Protein AF-A0A5E4DBP1-F1 (afdb_monomer)

Organism: Marmota monax (NCBI:txid9995)

Foldseek 3Di:
DDDPDDDDPDDVVVVPPPPPPDFDKDKDKDKFPWDADQDWDKDKDKDFDDAPVRPPDLAPKWKDKDPDDIDSDRMDIFDIDTDPDNPDIDIGGMMIMIITHDD

Nearest PDB structures (foldseek):
  7f57-assembly1_E  TM=2.335E-01  e=8.738E-01  Rattus norvegicus
  5erg-assembly1_B-2  TM=1.847E-01  e=6.021E+00  Saccharomyces cerevisiae S288C

Solvent-accessible surface area (backbone atoms only — not comparable to full-atom values): 6480 Å² total; per-residue (Å²): 141,84,82,92,73,82,83,87,85,66,63,71,78,65,76,68,59,68,71,74,67,64,74,44,74,47,81,47,72,50,63,40,87,66,45,64,51,89,56,68,46,78,46,61,55,71,54,71,57,67,39,81,94,43,69,99,35,45,75,73,20,31,31,22,54,61,91,51,74,73,38,88,35,31,61,54,67,55,75,75,46,76,39,87,47,50,88,45,74,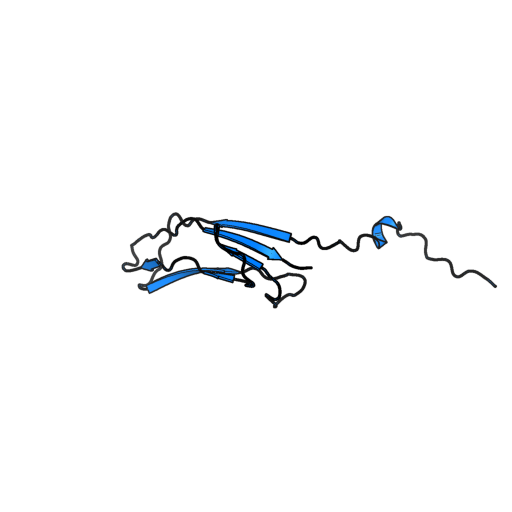43,69,45,78,75,47,36,39,38,38,40,34,67,116

Radius of gyration: 22.88 Å; Cα contacts (8 Å, |Δi|>4): 178; chains: 1; bounding box: 36×32×81 Å

Sequence (103 aa):
MAFSGPEPWLPASLTSQRLKAEEKTLDLEFEVLSVGFNEKGRYALRLSAENPLLAGSGDGVQLQVNDGDPLQACSAVTDVIEQQDPGQSLTLPRNKFIFTLPK

InterPro domains:
  IPR039889 Coiled-coil domain-containing protein 33 [PTHR21623] (21-103)
  IPR060125 Coiled-coil domain-containing protein 33, N-terminal [PF26735] (19-103)

pLDDT: mean 78.29, std 17.56, range [38.72, 94.25]

Structure (mmCIF, N/CA/C/O backbone):
data_AF-A0A5E4DBP1-F1
#
_entry.id   AF-A0A5E4DBP1-F1
#
loop_
_atom_site.group_PDB
_atom_site.id
_atom_site.type_symbol
_atom_site.label_atom_id
_atom_site.label_alt_id
_atom_site.label_comp_id
_atom_site.label_asym_id
_atom_site.label_entity_id
_atom_site.label_seq_id
_atom_site.pdbx_PDB_ins_code
_atom_site.Cartn_x
_atom_site.Cartn_y
_atom_site.Cartn_z
_atom_site.occupancy
_atom_site.B_iso_or_equiv
_atom_site.auth_seq_id
_atom_site.auth_comp_id
_atom_site.auth_asym_id
_atom_site.auth_atom_id
_atom_site.pdbx_PDB_model_num
ATOM 1 N N . MET A 1 1 ? 16.215 12.566 -63.056 1.00 41.91 1 MET A N 1
ATOM 2 C CA . MET A 1 1 ? 17.083 13.052 -61.961 1.00 41.91 1 MET A CA 1
ATOM 3 C C . MET A 1 1 ? 16.496 14.344 -61.430 1.00 41.91 1 MET A C 1
ATOM 5 O O . MET A 1 1 ? 16.324 15.238 -62.242 1.00 41.91 1 MET A O 1
ATOM 9 N N . ALA A 1 2 ? 16.192 14.419 -60.131 1.00 39.34 2 ALA A N 1
ATOM 10 C CA . ALA A 1 2 ? 16.514 15.559 -59.260 1.00 39.34 2 ALA A CA 1
ATOM 11 C C . ALA A 1 2 ? 15.844 15.388 -57.882 1.00 39.34 2 ALA A C 1
ATOM 13 O O . ALA A 1 2 ? 14.647 15.585 -57.731 1.00 39.34 2 ALA A O 1
ATOM 14 N N . PHE A 1 3 ? 16.675 14.995 -56.913 1.00 38.72 3 PHE A N 1
ATOM 15 C CA . PHE A 1 3 ? 16.677 15.435 -55.517 1.00 38.72 3 PHE A CA 1
ATOM 16 C C . PHE A 1 3 ? 15.365 15.403 -54.715 1.00 38.72 3 PHE A C 1
ATOM 18 O O . PHE A 1 3 ? 14.728 16.416 -54.456 1.00 38.72 3 PHE A O 1
ATOM 25 N N . SER A 1 4 ? 15.077 14.223 -54.167 1.00 56.97 4 SER A N 1
ATOM 26 C CA . SER A 1 4 ? 14.503 14.078 -52.829 1.00 56.97 4 SER A CA 1
ATOM 27 C C . SER A 1 4 ? 15.568 14.451 -51.783 1.00 56.97 4 SER A C 1
ATOM 29 O O . SER A 1 4 ? 16.500 13.677 -51.553 1.00 56.97 4 SER A O 1
ATOM 31 N N . GLY A 1 5 ? 15.460 15.643 -51.192 1.00 48.38 5 GLY A N 1
ATOM 32 C CA . GLY A 1 5 ? 16.250 16.086 -50.037 1.00 48.38 5 GLY A CA 1
ATOM 33 C C . GLY A 1 5 ? 15.337 16.286 -48.818 1.00 48.38 5 GLY A C 1
ATOM 34 O O . GLY A 1 5 ? 14.243 16.817 -49.002 1.00 48.38 5 GLY A O 1
ATOM 35 N N . PRO A 1 6 ? 15.728 15.861 -47.601 1.00 50.62 6 PRO A N 1
ATOM 36 C CA . PRO A 1 6 ? 14.897 16.029 -46.411 1.00 50.62 6 PRO A CA 1
ATOM 37 C C . PRO A 1 6 ? 14.830 17.501 -45.976 1.00 50.62 6 PRO A C 1
ATOM 39 O O . PRO A 1 6 ? 15.831 18.216 -46.042 1.00 50.62 6 PRO A O 1
ATOM 42 N N . GLU A 1 7 ? 13.648 17.946 -45.537 1.00 53.88 7 GLU A N 1
ATOM 43 C CA . GLU A 1 7 ? 13.391 19.313 -45.064 1.00 53.88 7 GLU A CA 1
ATOM 44 C C . GLU A 1 7 ? 14.365 19.740 -43.936 1.00 53.88 7 GLU A C 1
ATOM 46 O O . GLU A 1 7 ? 14.603 18.954 -43.016 1.00 53.88 7 GLU A O 1
ATOM 51 N N . PRO A 1 8 ? 14.933 20.968 -43.952 1.00 56.91 8 PRO A N 1
ATOM 52 C CA . PRO A 1 8 ? 16.164 21.269 -43.206 1.00 56.91 8 PRO A CA 1
ATOM 53 C C . PRO A 1 8 ? 15.992 21.764 -41.760 1.00 56.91 8 PRO A C 1
ATOM 55 O O . PRO A 1 8 ? 16.983 22.147 -41.143 1.00 56.91 8 PRO A O 1
ATOM 58 N N . TRP A 1 9 ? 14.780 21.826 -41.201 1.00 54.25 9 TRP A N 1
ATOM 59 C CA . TRP A 1 9 ? 14.535 22.679 -40.021 1.00 54.25 9 TRP A CA 1
ATOM 60 C C . TRP A 1 9 ? 14.312 21.963 -38.690 1.00 54.25 9 TRP A C 1
ATOM 62 O O . TRP A 1 9 ? 13.909 22.601 -37.720 1.00 54.25 9 TRP A O 1
ATOM 72 N N . LEU A 1 10 ? 14.640 20.676 -38.585 1.00 47.22 10 LEU A N 1
ATOM 73 C CA . LEU A 1 10 ? 14.741 20.017 -37.284 1.00 47.22 10 LEU A CA 1
ATOM 74 C C . LEU A 1 10 ? 16.175 19.522 -37.087 1.00 47.22 10 LEU A C 1
ATOM 76 O O . LEU A 1 10 ? 16.626 18.667 -37.850 1.00 47.22 10 LEU A O 1
ATOM 80 N N . PRO A 1 11 ? 16.922 20.036 -36.094 1.00 47.69 11 PRO A N 1
ATOM 81 C CA . PRO A 1 11 ? 18.235 19.492 -35.798 1.00 47.69 11 P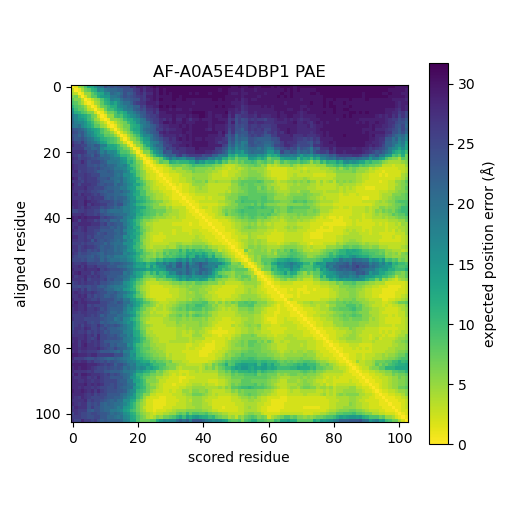RO A CA 1
ATOM 82 C C . PRO A 1 11 ? 18.094 17.997 -35.474 1.00 47.69 11 PRO A C 1
ATOM 84 O O . PRO A 1 11 ? 17.214 17.597 -34.712 1.00 47.69 11 PRO A O 1
ATOM 87 N N . ALA A 1 12 ? 18.959 17.161 -36.058 1.00 51.72 12 ALA A N 1
ATOM 88 C CA . ALA A 1 12 ? 18.946 15.700 -35.892 1.00 51.72 12 ALA A CA 1
ATOM 89 C C . ALA A 1 12 ? 19.048 15.243 -34.416 1.00 51.72 12 ALA A C 1
ATOM 91 O O . ALA A 1 12 ? 18.722 14.104 -34.076 1.00 51.72 12 ALA A O 1
ATOM 92 N N . SER A 1 13 ? 19.459 16.151 -33.526 1.00 51.28 13 SER A N 1
ATOM 93 C CA . SER A 1 13 ? 19.456 15.994 -32.069 1.00 51.28 13 SER A CA 1
ATOM 94 C C . SER A 1 13 ? 18.060 16.011 -31.427 1.00 51.28 13 SER A C 1
ATOM 96 O O . SER A 1 13 ? 17.932 15.637 -30.263 1.00 51.28 13 SER A O 1
ATOM 98 N N . LEU A 1 14 ? 17.008 16.408 -32.153 1.00 46.25 14 LEU A N 1
ATOM 99 C CA . LEU A 1 14 ? 15.614 16.353 -31.689 1.00 46.25 14 LEU A CA 1
ATOM 100 C C . LEU A 1 14 ? 14.860 15.121 -32.210 1.00 46.25 14 LEU A C 1
ATOM 102 O O . LEU A 1 14 ? 13.931 14.658 -31.558 1.00 46.25 14 LEU A O 1
ATOM 106 N N . THR A 1 15 ? 15.285 14.525 -33.327 1.00 45.69 15 THR A N 1
ATOM 107 C CA . THR A 1 15 ? 14.715 13.263 -33.847 1.00 45.69 15 THR A CA 1
ATOM 108 C C . THR A 1 15 ? 15.243 12.024 -33.121 1.00 45.69 15 THR A C 1
ATOM 110 O O . THR A 1 15 ? 14.654 10.950 -33.204 1.00 45.69 15 THR A O 1
ATOM 113 N N . SER A 1 16 ? 16.333 12.175 -32.367 1.00 47.19 16 SER A N 1
ATOM 114 C CA . SER A 1 16 ? 16.963 11.125 -31.560 1.00 47.19 16 SER A CA 1
ATOM 115 C C . SER A 1 16 ? 16.753 11.312 -30.051 1.00 47.19 16 SER A C 1
ATOM 117 O O . SER A 1 16 ? 17.422 10.675 -29.245 1.00 47.19 16 SER A O 1
ATOM 119 N N . GLN A 1 17 ? 15.753 12.106 -29.655 1.00 42.56 17 GLN A N 1
ATOM 120 C CA . GLN A 1 17 ? 15.151 12.031 -28.321 1.00 42.56 17 GLN A CA 1
ATOM 121 C C . GLN A 1 17 ? 13.847 11.237 -28.377 1.00 42.56 17 GLN A C 1
ATOM 123 O O . GLN A 1 17 ? 12.806 11.638 -27.863 1.00 42.56 17 GLN A O 1
ATOM 128 N N . ARG A 1 18 ? 13.914 10.031 -28.948 1.00 45.31 18 ARG A N 1
ATOM 129 C CA . ARG A 1 18 ? 13.113 8.944 -28.392 1.00 45.31 18 ARG A CA 1
ATOM 130 C C . ARG A 1 18 ? 13.653 8.776 -26.980 1.00 45.31 18 ARG A C 1
ATOM 132 O O . ARG A 1 18 ? 14.678 8.118 -26.820 1.00 45.31 18 ARG A O 1
ATOM 139 N N . LEU A 1 19 ? 13.055 9.487 -26.016 1.00 43.56 19 LEU A N 1
ATOM 140 C CA . LEU A 1 19 ? 13.330 9.353 -24.589 1.00 43.56 19 LEU A CA 1
ATOM 141 C C . LEU A 1 19 ? 13.518 7.861 -24.348 1.00 43.56 19 LEU A C 1
ATOM 143 O O . LEU A 1 19 ? 12.571 7.085 -24.492 1.00 43.56 19 LEU A O 1
ATOM 147 N N . LYS A 1 20 ? 14.763 7.434 -24.115 1.00 43.22 20 LYS A N 1
ATOM 148 C CA . LYS A 1 20 ? 15.006 6.093 -23.611 1.00 43.22 20 LYS A CA 1
ATOM 149 C C . LYS A 1 20 ? 14.262 6.110 -22.289 1.00 43.22 20 LYS A C 1
ATOM 151 O O . LYS A 1 20 ? 14.706 6.790 -21.375 1.00 43.22 20 LYS A O 1
ATOM 156 N N . ALA A 1 21 ? 13.091 5.482 -22.235 1.00 51.44 21 ALA A N 1
ATOM 157 C CA . ALA A 1 21 ? 12.425 5.228 -20.976 1.00 51.44 21 ALA A CA 1
ATOM 158 C C . ALA A 1 21 ? 13.440 4.412 -20.178 1.00 51.44 21 ALA A C 1
ATOM 160 O O . ALA A 1 21 ? 13.726 3.267 -20.520 1.00 51.44 21 ALA A O 1
ATOM 161 N N . GLU A 1 22 ? 14.165 5.059 -19.275 1.00 57.31 22 GLU A N 1
ATOM 162 C CA . GLU A 1 22 ? 14.970 4.359 -18.291 1.00 57.31 22 GLU A CA 1
ATOM 163 C C . GLU A 1 22 ? 13.994 3.630 -17.376 1.00 57.31 22 GLU A C 1
ATOM 165 O O . GLU A 1 22 ? 12.886 4.116 -17.137 1.00 57.31 22 GLU A O 1
ATOM 170 N N . GLU A 1 23 ? 14.381 2.439 -16.924 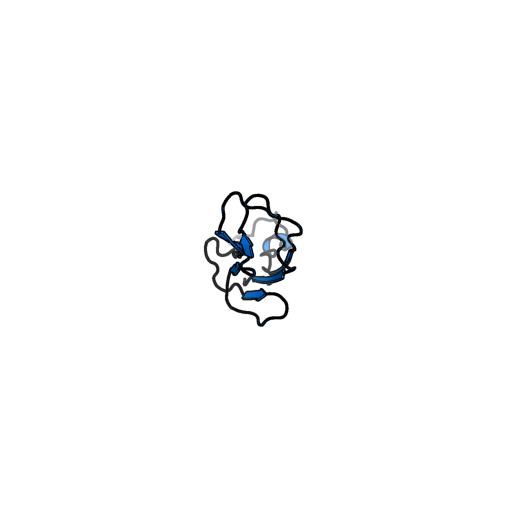1.00 62.72 23 GLU A N 1
ATOM 171 C CA . GLU A 1 23 ? 13.678 1.796 -15.820 1.00 62.72 23 GLU A CA 1
ATOM 172 C C . GLU A 1 23 ? 13.609 2.814 -14.681 1.00 62.72 23 GLU A C 1
ATOM 174 O O . GLU A 1 23 ? 14.625 3.414 -14.315 1.00 62.72 23 GLU A O 1
ATOM 179 N N . LYS A 1 24 ? 12.397 3.100 -14.204 1.00 76.38 24 LYS A N 1
ATOM 180 C CA . LYS A 1 24 ? 12.199 4.081 -13.142 1.00 76.38 24 LYS A CA 1
ATOM 181 C C . LYS A 1 24 ? 11.838 3.358 -11.867 1.00 76.38 24 LYS A C 1
ATOM 183 O O . LYS A 1 24 ? 10.866 2.608 -11.826 1.00 76.38 24 LYS A O 1
ATOM 188 N N . THR A 1 25 ? 12.606 3.647 -10.830 1.00 82.38 25 THR A N 1
ATOM 189 C CA . THR A 1 25 ? 12.298 3.242 -9.467 1.00 82.38 25 THR A CA 1
ATOM 190 C C . THR A 1 25 ? 11.563 4.380 -8.767 1.00 82.38 25 THR A C 1
ATOM 192 O O . THR A 1 25 ? 12.043 5.515 -8.746 1.00 82.38 25 THR A O 1
ATOM 195 N N . LEU A 1 26 ? 10.395 4.086 -8.206 1.00 84.56 26 LEU A N 1
ATOM 196 C CA . LEU A 1 26 ? 9.689 4.959 -7.274 1.00 84.56 26 LEU A CA 1
ATOM 197 C C . LEU A 1 26 ? 9.937 4.425 -5.866 1.00 84.56 26 LEU A C 1
ATOM 199 O O . LEU A 1 26 ? 9.414 3.372 -5.513 1.00 84.56 26 LEU A O 1
ATOM 203 N N . ASP A 1 27 ? 10.738 5.146 -5.090 1.00 88.62 27 ASP A N 1
ATOM 204 C CA . ASP A 1 27 ? 10.992 4.859 -3.679 1.00 88.62 27 ASP A CA 1
ATOM 205 C C . ASP A 1 27 ? 10.104 5.778 -2.828 1.00 88.62 27 ASP A C 1
ATOM 207 O O . ASP A 1 27 ? 10.282 7.001 -2.813 1.00 88.62 27 ASP A O 1
ATOM 211 N N . LEU A 1 28 ? 9.085 5.192 -2.202 1.00 86.94 28 LEU A N 1
ATOM 212 C CA . LEU A 1 28 ? 8.056 5.891 -1.445 1.00 86.94 28 LEU A CA 1
ATOM 213 C C . LEU A 1 28 ? 8.028 5.358 -0.016 1.00 86.94 28 LEU A C 1
ATOM 215 O O . LEU A 1 28 ? 7.661 4.212 0.224 1.00 86.94 28 LEU A O 1
ATOM 219 N N . GLU A 1 29 ? 8.353 6.211 0.946 1.00 89.50 29 GLU A N 1
ATOM 220 C CA . GLU A 1 29 ? 8.268 5.885 2.366 1.00 89.50 29 GLU A CA 1
ATOM 221 C C . GLU A 1 29 ? 7.189 6.734 3.028 1.00 89.50 29 GLU A C 1
ATOM 223 O O . GLU A 1 29 ? 7.166 7.959 2.873 1.00 89.50 29 GLU A O 1
ATOM 228 N N . PHE A 1 30 ? 6.284 6.090 3.761 1.00 85.19 30 PHE A N 1
ATOM 229 C CA . PHE A 1 30 ? 5.243 6.798 4.493 1.00 85.19 30 PHE A CA 1
ATOM 230 C C . PHE A 1 30 ? 5.034 6.231 5.893 1.00 85.19 30 PHE A C 1
ATOM 232 O O . PHE A 1 30 ? 5.199 5.042 6.158 1.00 85.19 30 PHE A O 1
ATOM 239 N N . GLU A 1 31 ? 4.642 7.125 6.793 1.00 89.62 31 GLU A N 1
ATOM 240 C CA . GLU A 1 31 ? 4.334 6.859 8.190 1.00 89.62 31 GLU A CA 1
ATOM 241 C C . GLU A 1 31 ? 3.082 7.660 8.546 1.00 89.62 31 GLU A C 1
ATOM 243 O O . GLU A 1 31 ? 2.998 8.855 8.244 1.00 89.62 31 GLU A O 1
ATOM 248 N N . VAL A 1 32 ? 2.099 7.012 9.172 1.00 89.19 32 VAL A N 1
ATOM 249 C CA . VAL A 1 32 ? 0.894 7.708 9.634 1.00 89.19 32 VAL A CA 1
ATOM 250 C C . VAL A 1 32 ? 1.000 7.906 11.129 1.00 89.19 32 VAL A C 1
ATOM 252 O O . VAL A 1 32 ? 0.816 6.977 11.913 1.00 89.19 32 VAL A O 1
ATOM 255 N N . LEU A 1 33 ? 1.284 9.148 11.507 1.00 90.19 33 LEU A N 1
ATOM 256 C CA . LEU A 1 33 ? 1.457 9.548 12.901 1.00 90.19 33 LEU A CA 1
ATOM 257 C C . LEU A 1 33 ? 0.130 9.665 13.657 1.00 90.19 33 LEU A C 1
ATOM 259 O O . LEU A 1 33 ? 0.118 9.597 14.881 1.00 90.19 33 LEU A O 1
ATOM 263 N N . SER A 1 34 ? -0.976 9.886 12.944 1.00 90.56 34 SER A N 1
ATOM 264 C CA . SER A 1 34 ? -2.318 9.927 13.521 1.00 90.56 34 SER A CA 1
ATOM 265 C C . SER A 1 34 ? -3.374 9.787 12.428 1.00 90.56 34 SER A C 1
ATOM 267 O O . SER A 1 34 ? -3.385 10.558 11.466 1.00 90.56 34 SER A O 1
ATOM 269 N N . VAL A 1 35 ? -4.262 8.810 12.577 1.00 90.44 35 VAL A N 1
ATOM 270 C CA . VAL A 1 35 ? -5.469 8.645 11.763 1.00 90.44 35 VAL A CA 1
ATOM 271 C C . VAL A 1 35 ? -6.630 8.205 12.646 1.00 90.44 35 VAL A C 1
ATOM 273 O O . VAL A 1 35 ? -6.463 7.366 13.526 1.00 90.44 35 VAL A O 1
ATOM 276 N N . GLY A 1 36 ? -7.806 8.773 12.403 1.00 91.62 36 GLY A N 1
ATOM 277 C CA . GLY A 1 36 ? -9.067 8.334 12.986 1.00 91.62 36 GLY A CA 1
ATOM 278 C C . GLY A 1 36 ? -10.076 8.098 11.870 1.00 91.62 36 GLY A C 1
ATOM 279 O O . GLY A 1 36 ? -10.178 8.888 10.930 1.00 91.62 36 GLY A O 1
ATOM 280 N N . PHE A 1 37 ? -10.801 6.997 11.961 1.00 90.56 37 PHE A N 1
ATOM 281 C CA . PHE A 1 37 ? -11.929 6.669 11.104 1.00 90.56 37 PHE A CA 1
ATOM 282 C C . PHE A 1 37 ? -13.227 6.979 11.861 1.00 90.56 37 PHE A C 1
ATOM 284 O O . PHE A 1 37 ? -13.264 7.012 13.086 1.00 90.56 37 PHE A O 1
ATOM 291 N N . ASN A 1 38 ? -14.330 7.205 11.159 1.00 91.56 38 ASN A N 1
ATOM 292 C CA . ASN A 1 38 ? -15.592 7.547 11.830 1.00 91.56 38 ASN A CA 1
ATOM 293 C C . ASN A 1 38 ? -16.397 6.314 12.265 1.00 91.56 38 ASN A C 1
ATOM 295 O O . ASN A 1 38 ? -17.414 6.442 12.942 1.00 91.56 38 ASN A O 1
ATOM 299 N N . GLU A 1 39 ? -15.953 5.117 11.882 1.00 92.19 39 GLU A N 1
ATOM 300 C CA . GLU A 1 39 ? -16.650 3.863 12.142 1.00 92.19 39 GLU A CA 1
ATOM 301 C C . GLU A 1 39 ? -15.711 2.836 12.768 1.00 92.19 39 GLU A C 1
ATOM 303 O O . GLU A 1 39 ? -14.493 2.875 12.598 1.00 92.19 39 GLU A O 1
ATOM 308 N N . LYS A 1 40 ? -16.281 1.902 13.529 1.00 94.12 40 LYS A N 1
ATOM 309 C CA . LYS A 1 40 ? -15.514 0.768 14.040 1.00 94.12 40 LYS A CA 1
ATOM 310 C C . LYS A 1 40 ? -15.232 -0.187 12.893 1.00 94.12 40 LYS A C 1
ATOM 312 O O . LYS A 1 40 ? -16.134 -0.497 12.117 1.00 94.12 40 LYS A O 1
ATOM 317 N N . GLY A 1 41 ? -14.010 -0.691 12.809 1.00 94.12 41 GLY A N 1
ATOM 318 C CA . GLY A 1 41 ? -13.652 -1.560 11.701 1.00 94.12 41 GLY A CA 1
ATOM 319 C C . GLY A 1 41 ? -12.170 -1.846 11.588 1.00 94.12 41 GLY A C 1
ATOM 320 O O . GLY A 1 41 ? -11.359 -1.437 12.414 1.00 94.12 41 GLY A O 1
ATOM 321 N N . ARG A 1 42 ? -11.835 -2.583 10.534 1.00 94.25 42 ARG A N 1
ATOM 322 C CA . ARG A 1 42 ? -10.467 -2.946 10.179 1.00 94.25 42 ARG A CA 1
ATOM 323 C C . ARG A 1 42 ? -10.070 -2.155 8.947 1.00 94.25 42 ARG A C 1
ATOM 325 O O . ARG A 1 42 ? -10.737 -2.249 7.918 1.00 94.25 42 ARG A O 1
ATOM 332 N N . TYR A 1 43 ? -8.991 -1.400 9.063 1.00 92.00 43 TYR A N 1
ATOM 333 C CA . TYR A 1 43 ? -8.515 -0.494 8.031 1.00 92.00 43 TYR A CA 1
ATOM 334 C C . TYR A 1 43 ? -7.075 -0.827 7.674 1.00 92.00 43 TYR A C 1
ATOM 336 O O . TYR A 1 43 ? -6.304 -1.283 8.513 1.00 92.00 43 TYR A O 1
ATOM 344 N N . ALA A 1 44 ? -6.709 -0.596 6.422 1.00 91.12 44 ALA A N 1
ATOM 345 C CA . ALA A 1 44 ? -5.336 -0.703 5.961 1.00 91.12 44 ALA A CA 1
ATOM 346 C C . ALA A 1 44 ? -5.109 0.301 4.834 1.00 91.12 44 ALA A C 1
ATOM 348 O O . ALA A 1 44 ? -6.048 0.655 4.112 1.00 91.12 44 ALA A O 1
ATOM 349 N N . LEU A 1 45 ? -3.869 0.752 4.672 1.00 89.44 45 LEU A N 1
ATOM 350 C CA . LEU A 1 45 ? -3.500 1.597 3.547 1.00 89.44 45 LEU A CA 1
ATOM 351 C C . LEU A 1 45 ? -3.046 0.733 2.389 1.00 89.44 45 LEU A C 1
ATOM 353 O O . LEU A 1 45 ? -2.223 -0.159 2.557 1.00 89.44 45 LEU A O 1
ATOM 357 N N . ARG A 1 46 ? -3.561 1.034 1.201 1.00 91.19 46 ARG A N 1
ATOM 358 C CA . ARG A 1 46 ? -3.113 0.426 -0.045 1.00 91.19 46 ARG A CA 1
ATOM 359 C C . ARG A 1 46 ? -2.386 1.474 -0.867 1.00 91.19 46 ARG A C 1
ATOM 361 O O . ARG A 1 46 ? -2.979 2.496 -1.203 1.00 91.19 46 ARG A O 1
ATOM 368 N N . LEU A 1 47 ? -1.143 1.187 -1.231 1.00 89.69 47 LEU A N 1
ATOM 369 C CA . LEU A 1 47 ? -0.408 1.972 -2.212 1.00 89.69 47 LEU A CA 1
ATOM 370 C C . LEU A 1 47 ? -0.347 1.191 -3.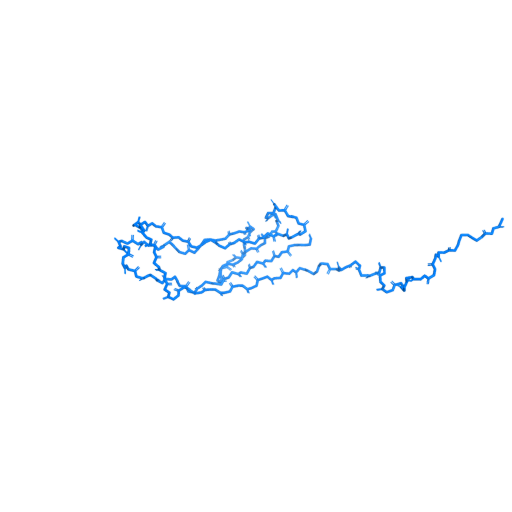522 1.00 89.69 47 LEU A C 1
ATOM 372 O O . LEU A 1 47 ? -0.046 -0.003 -3.524 1.00 89.69 47 LEU A O 1
ATOM 376 N N . SER A 1 48 ? -0.651 1.863 -4.628 1.00 88.19 48 SER A N 1
ATOM 377 C CA . SER A 1 48 ? -0.602 1.295 -5.972 1.00 88.19 48 SER A CA 1
ATOM 378 C C . SER A 1 48 ? 0.147 2.212 -6.922 1.00 88.19 48 SER A C 1
ATOM 380 O O . SER A 1 48 ? -0.039 3.427 -6.875 1.00 88.19 48 SER A O 1
ATOM 382 N N . ALA A 1 49 ? 0.933 1.619 -7.811 1.00 83.88 49 ALA A N 1
ATOM 383 C CA . ALA A 1 49 ? 1.583 2.310 -8.908 1.00 83.88 49 ALA A CA 1
ATOM 384 C C . ALA A 1 49 ? 1.213 1.625 -10.222 1.00 83.88 49 ALA A C 1
ATOM 386 O O . ALA A 1 49 ? 1.195 0.399 -10.322 1.00 83.88 49 ALA A O 1
ATOM 387 N N . GLU A 1 50 ? 0.939 2.434 -11.235 1.00 82.19 50 GLU A N 1
ATOM 388 C CA . GLU A 1 50 ? 0.674 1.970 -12.591 1.00 82.19 50 GLU A CA 1
ATOM 389 C C . GLU A 1 50 ? 1.787 2.451 -13.510 1.00 82.19 50 GLU A C 1
ATOM 391 O O . GLU A 1 50 ? 2.368 3.520 -13.295 1.00 82.19 50 GLU A O 1
ATOM 396 N N . ASN A 1 51 ? 2.075 1.671 -14.552 1.00 76.56 51 ASN A N 1
ATOM 397 C CA . ASN A 1 51 ? 2.983 2.120 -15.590 1.00 76.56 51 ASN A CA 1
ATOM 398 C C . ASN A 1 51 ? 2.260 3.108 -16.510 1.00 76.56 51 ASN A C 1
ATOM 400 O O . ASN A 1 51 ? 1.337 2.702 -17.212 1.00 76.56 51 ASN A O 1
ATOM 404 N N . PRO A 1 52 ? 2.667 4.391 -16.569 1.00 71.00 52 PRO A N 1
ATOM 405 C CA . PRO A 1 52 ? 2.001 5.370 -17.425 1.00 71.00 52 PRO A CA 1
ATOM 406 C C . PRO A 1 52 ? 2.102 5.031 -18.921 1.00 71.00 52 PRO A C 1
ATOM 408 O O . PRO A 1 52 ? 1.275 5.498 -19.700 1.00 71.00 52 PRO A O 1
ATOM 411 N N . LEU A 1 53 ? 3.081 4.217 -19.335 1.00 70.62 53 LEU A N 1
ATOM 412 C CA . LEU A 1 53 ? 3.196 3.721 -20.714 1.00 70.62 53 LEU A CA 1
ATOM 413 C C . LEU A 1 53 ? 2.184 2.608 -21.026 1.00 70.62 53 LEU A C 1
ATOM 415 O O . LEU A 1 53 ? 1.850 2.387 -22.188 1.00 70.62 53 LEU A O 1
ATOM 419 N N . LEU A 1 54 ? 1.679 1.939 -19.990 1.00 66.69 54 LEU A N 1
ATOM 420 C CA . LEU A 1 54 ? 0.692 0.865 -20.049 1.00 66.69 54 LEU A CA 1
ATOM 421 C C . LEU A 1 54 ? -0.502 1.231 -19.158 1.00 66.69 54 LEU A C 1
ATOM 423 O O . LEU A 1 54 ? -0.879 0.472 -18.271 1.00 66.69 54 LEU A O 1
ATOM 427 N N . ALA A 1 55 ? -1.061 2.429 -19.357 1.00 59.59 55 ALA A N 1
ATOM 428 C CA . ALA A 1 55 ? -2.149 2.955 -18.535 1.00 59.59 55 ALA A CA 1
ATOM 429 C C . ALA A 1 55 ? -3.290 1.932 -18.375 1.00 59.59 55 ALA A C 1
ATOM 431 O O . ALA A 1 55 ? -3.784 1.382 -19.362 1.00 59.59 55 ALA A O 1
ATOM 432 N N . GLY A 1 56 ? -3.699 1.671 -17.130 1.00 62.03 56 GLY A N 1
ATOM 433 C CA . GLY A 1 56 ? -4.691 0.642 -16.807 1.00 62.03 56 GLY A CA 1
ATOM 434 C C . GLY A 1 56 ? -4.141 -0.786 -16.702 1.00 62.03 56 GLY A C 1
ATOM 435 O O . GLY A 1 56 ? -4.919 -1.707 -16.454 1.00 62.03 56 GLY A O 1
ATOM 436 N N . SER A 1 57 ? -2.829 -0.987 -16.851 1.00 63.91 57 SER A N 1
ATOM 437 C CA . SER A 1 57 ? -2.161 -2.259 -16.591 1.00 63.91 57 SER A CA 1
ATOM 438 C C . SER A 1 57 ? -1.055 -2.097 -15.548 1.00 63.91 57 SER A C 1
ATOM 440 O O . SER A 1 57 ? -0.100 -1.338 -15.710 1.00 63.91 57 SER A O 1
ATOM 442 N N . GLY A 1 58 ? -1.180 -2.857 -14.460 1.00 66.06 58 GLY A N 1
ATOM 443 C CA . GLY A 1 58 ? -0.101 -3.076 -13.497 1.00 66.06 58 GLY A CA 1
ATOM 444 C C . GLY A 1 58 ? 0.955 -4.070 -13.991 1.00 66.06 58 GLY A C 1
ATOM 445 O O . GLY A 1 58 ? 1.795 -4.494 -13.198 1.00 66.06 58 GLY A O 1
ATOM 446 N N . ASP A 1 59 ? 0.887 -4.492 -15.260 1.00 71.38 59 ASP A N 1
ATOM 447 C CA . ASP A 1 59 ? 1.771 -5.516 -15.803 1.00 71.38 59 ASP A CA 1
ATOM 448 C C . ASP A 1 59 ? 3.239 -5.113 -15.737 1.00 71.38 59 ASP A C 1
ATOM 450 O O . ASP A 1 59 ? 3.648 -4.004 -16.084 1.00 71.38 59 ASP A O 1
ATOM 454 N N . GLY A 1 60 ? 4.037 -6.082 -15.300 1.00 75.62 60 GLY A N 1
ATOM 455 C CA . GLY A 1 60 ? 5.487 -5.983 -15.225 1.00 75.62 60 GLY A CA 1
ATOM 456 C C . GLY A 1 60 ? 6.018 -5.049 -14.136 1.00 75.62 60 GLY A C 1
ATOM 457 O O . GLY A 1 60 ? 7.234 -4.974 -13.987 1.00 75.62 60 GLY A O 1
ATOM 458 N N . VAL A 1 61 ? 5.159 -4.380 -13.356 1.00 85.19 61 VAL A N 1
ATOM 459 C CA . VAL A 1 61 ? 5.596 -3.629 -12.172 1.00 85.19 61 VAL A CA 1
ATOM 460 C C . VAL A 1 61 ? 6.129 -4.614 -11.133 1.00 85.19 61 VAL A C 1
ATOM 462 O O . VAL A 1 61 ? 5.456 -5.584 -10.771 1.00 85.19 61 VAL A O 1
ATOM 465 N N . GLN A 1 62 ? 7.345 -4.364 -10.660 1.00 90.62 62 GLN A N 1
ATOM 466 C CA . GLN A 1 62 ? 7.883 -5.043 -9.488 1.00 90.62 62 GLN A CA 1
ATOM 467 C C . GLN A 1 62 ? 7.705 -4.151 -8.271 1.00 90.62 62 GLN A C 1
ATOM 469 O O . GLN A 1 62 ? 7.872 -2.936 -8.353 1.00 90.62 62 GLN A O 1
ATOM 474 N N . LEU A 1 63 ? 7.379 -4.764 -7.145 1.00 91.94 63 LEU A N 1
ATOM 475 C CA . LEU A 1 63 ? 7.138 -4.097 -5.883 1.00 91.94 63 LEU A CA 1
ATOM 476 C C . LEU A 1 63 ? 7.910 -4.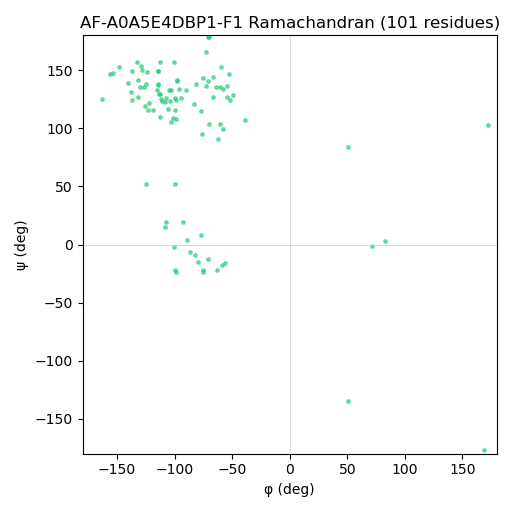802 -4.781 1.00 91.94 63 LEU A C 1
ATOM 478 O O . LEU A 1 63 ? 7.764 -6.006 -4.581 1.00 91.94 63 LEU A O 1
ATOM 482 N N . GLN A 1 64 ? 8.684 -4.026 -4.044 1.00 93.38 64 GLN A N 1
ATOM 483 C CA . GLN A 1 64 ? 9.324 -4.432 -2.807 1.00 93.38 64 GLN A CA 1
ATOM 484 C C . GLN A 1 64 ? 8.753 -3.599 -1.657 1.00 93.38 64 GLN A C 1
ATOM 486 O O . GLN A 1 64 ? 8.624 -2.378 -1.767 1.00 93.38 64 GLN A O 1
ATOM 491 N N . VAL A 1 65 ? 8.395 -4.265 -0.560 1.00 91.25 65 VAL A N 1
ATOM 492 C CA . VAL A 1 65 ? 7.902 -3.618 0.660 1.00 91.25 65 VAL A CA 1
ATOM 493 C C . VAL A 1 65 ? 8.940 -3.804 1.756 1.00 91.25 65 VAL A C 1
ATOM 495 O O . VAL A 1 65 ? 9.327 -4.935 2.057 1.00 91.25 65 VAL A O 1
ATOM 498 N N . ASN A 1 66 ? 9.372 -2.696 2.353 1.00 91.25 66 ASN A N 1
ATOM 499 C CA . ASN A 1 66 ? 10.471 -2.637 3.311 1.00 91.25 66 ASN A CA 1
ATOM 500 C C . ASN A 1 66 ? 11.709 -3.351 2.740 1.00 91.25 66 ASN A C 1
ATOM 502 O O . ASN A 1 66 ? 12.041 -3.173 1.569 1.00 91.25 66 ASN A O 1
ATOM 506 N N . ASP A 1 67 ? 12.361 -4.182 3.545 1.00 89.81 67 ASP A N 1
ATOM 507 C CA . ASP A 1 67 ? 13.515 -4.991 3.147 1.00 89.81 67 ASP A CA 1
ATOM 508 C C . ASP A 1 67 ? 13.119 -6.399 2.661 1.00 89.81 67 ASP A C 1
ATOM 510 O O . ASP A 1 67 ? 13.940 -7.316 2.666 1.00 89.81 67 ASP A O 1
ATOM 514 N N . GLY A 1 68 ? 11.851 -6.599 2.283 1.00 91.62 68 GLY A N 1
ATOM 515 C CA . GLY A 1 68 ? 11.360 -7.870 1.748 1.00 91.62 68 GLY A CA 1
ATOM 516 C C . GLY A 1 68 ? 11.874 -8.167 0.338 1.00 91.62 68 GLY A C 1
ATOM 517 O O . GLY A 1 68 ? 12.567 -7.358 -0.277 1.00 91.62 68 GLY A O 1
ATOM 518 N N . ASP A 1 69 ? 11.497 -9.322 -0.204 1.00 93.19 69 ASP A N 1
ATOM 519 C CA . ASP A 1 69 ? 11.832 -9.679 -1.582 1.00 93.19 69 ASP A CA 1
ATOM 520 C C . ASP A 1 69 ? 10.958 -8.908 -2.593 1.00 93.19 69 ASP A C 1
ATOM 522 O O . ASP A 1 69 ? 9.765 -8.699 -2.341 1.00 93.19 69 ASP A O 1
ATOM 526 N N . PRO A 1 70 ? 11.503 -8.499 -3.755 1.00 90.94 70 PRO A N 1
ATOM 527 C CA . PRO A 1 70 ? 10.710 -7.939 -4.843 1.00 90.94 70 PRO A CA 1
ATOM 528 C C . PRO A 1 70 ? 9.733 -8.967 -5.420 1.00 90.94 70 PRO A C 1
ATOM 530 O O . PRO A 1 70 ? 10.093 -10.110 -5.707 1.00 90.94 70 PRO A O 1
ATOM 533 N N . LEU A 1 71 ? 8.495 -8.540 -5.653 1.00 91.62 71 LEU A N 1
ATOM 534 C CA . LEU A 1 71 ? 7.409 -9.36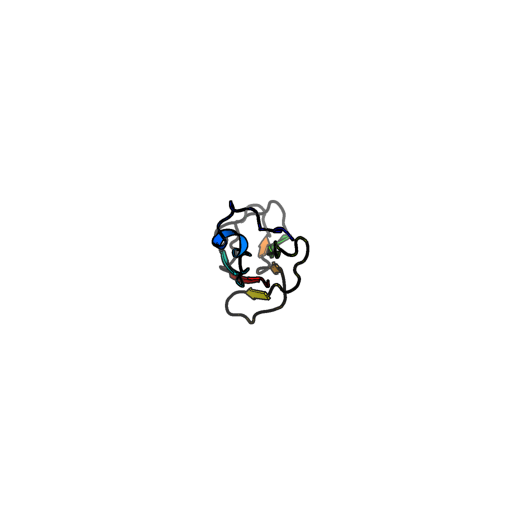8 -6.172 1.00 91.62 71 LEU A CA 1
ATOM 535 C C . LEU A 1 71 ? 6.774 -8.685 -7.383 1.00 91.62 71 LEU A C 1
ATOM 537 O O . LEU A 1 71 ? 6.729 -7.461 -7.464 1.00 91.62 71 LEU A O 1
ATOM 541 N N . GLN A 1 72 ? 6.237 -9.462 -8.320 1.00 89.94 72 GLN A N 1
ATOM 542 C CA . GLN A 1 72 ? 5.481 -8.906 -9.442 1.00 89.94 72 GLN A CA 1
ATOM 543 C C . GLN A 1 72 ? 4.089 -8.475 -8.962 1.00 89.94 72 GLN A C 1
ATOM 545 O O . GLN A 1 72 ? 3.167 -9.286 -8.871 1.00 89.94 72 GLN A O 1
ATOM 550 N N . ALA A 1 73 ? 3.954 -7.197 -8.616 1.00 89.69 73 ALA A N 1
ATOM 551 C CA . ALA A 1 73 ? 2.722 -6.602 -8.125 1.00 89.69 73 ALA A CA 1
ATOM 552 C C . ALA A 1 73 ? 2.716 -5.092 -8.384 1.00 89.69 73 ALA A C 1
ATOM 554 O O . ALA A 1 73 ? 3.737 -4.419 -8.293 1.00 89.69 73 ALA A O 1
ATOM 555 N N . CYS A 1 74 ? 1.529 -4.543 -8.636 1.00 88.25 74 CYS A N 1
ATOM 556 C CA . CYS A 1 74 ? 1.317 -3.106 -8.811 1.00 88.25 74 CYS A CA 1
ATOM 557 C C . CYS A 1 74 ? 0.750 -2.422 -7.562 1.00 88.25 74 CYS A C 1
ATOM 559 O O . CYS A 1 74 ? 0.538 -1.213 -7.556 1.00 88.25 74 CYS A O 1
ATOM 561 N N . SER A 1 75 ? 0.469 -3.179 -6.497 1.00 90.62 75 SER A N 1
ATOM 562 C CA . SER A 1 75 ? -0.031 -2.624 -5.243 1.00 90.62 75 SER A CA 1
ATOM 563 C C . SER A 1 75 ? 0.314 -3.485 -4.043 1.00 90.62 75 SER A C 1
ATOM 565 O O . SER A 1 75 ? 0.277 -4.710 -4.150 1.00 90.62 75 SER A O 1
ATOM 567 N N . ALA A 1 76 ? 0.520 -2.848 -2.896 1.00 91.69 76 ALA A N 1
ATOM 568 C CA . ALA A 1 76 ? 0.642 -3.512 -1.605 1.00 91.69 76 ALA A CA 1
ATOM 569 C C . ALA A 1 76 ? -0.221 -2.816 -0.555 1.00 91.69 76 ALA A C 1
ATOM 571 O O . ALA A 1 76 ? -0.595 -1.649 -0.696 1.00 91.69 76 ALA A O 1
ATOM 572 N N . VAL A 1 77 ? -0.554 -3.578 0.482 1.00 91.56 77 VAL A N 1
ATOM 573 C CA . VAL A 1 77 ? -1.364 -3.142 1.615 1.00 91.56 77 VAL A CA 1
ATOM 574 C C . VAL A 1 77 ? -0.479 -3.159 2.860 1.00 91.56 77 VAL A C 1
ATOM 576 O O . VAL A 1 77 ? 0.325 -4.075 3.019 1.00 91.56 77 VAL A O 1
ATOM 579 N N . THR A 1 78 ? -0.594 -2.144 3.713 1.00 89.38 78 THR A N 1
ATOM 580 C CA . THR A 1 78 ? 0.071 -2.110 5.022 1.00 89.38 78 THR A CA 1
ATOM 581 C C . THR A 1 78 ? -0.551 -3.117 5.984 1.00 89.38 78 THR A C 1
ATOM 583 O O . THR A 1 78 ? -1.568 -3.748 5.689 1.00 89.38 78 THR A O 1
ATOM 586 N N . ASP A 1 79 ? -0.006 -3.186 7.195 1.00 89.25 79 ASP A N 1
ATOM 587 C CA . ASP A 1 79 ? -0.684 -3.846 8.301 1.00 89.25 79 ASP A CA 1
ATOM 588 C C . ASP A 1 79 ? -2.111 -3.321 8.491 1.00 89.25 79 ASP A C 1
ATOM 590 O O . ASP A 1 79 ? -2.425 -2.146 8.254 1.00 89.25 79 ASP A O 1
ATOM 594 N N . VAL A 1 80 ? -2.975 -4.238 8.921 1.00 91.31 80 VAL A N 1
ATOM 595 C CA . VAL A 1 80 ? -4.365 -3.944 9.248 1.00 91.31 80 VAL A CA 1
ATOM 596 C C . VAL A 1 80 ? -4.422 -3.404 10.667 1.00 91.31 80 VAL A C 1
ATOM 598 O O . VAL A 1 80 ? -4.068 -4.102 11.616 1.00 91.31 80 VAL A O 1
ATOM 601 N N . ILE A 1 81 ? -4.937 -2.192 10.809 1.00 91.94 81 ILE A N 1
ATOM 602 C CA . ILE A 1 81 ? -5.240 -1.582 12.099 1.00 91.94 81 ILE A CA 1
ATOM 603 C C . ILE A 1 81 ? -6.723 -1.753 12.411 1.00 91.94 81 ILE A C 1
ATOM 605 O O . ILE A 1 81 ? -7.583 -1.673 11.531 1.00 91.94 81 ILE A O 1
ATOM 609 N N . GLU A 1 82 ? -7.029 -2.021 13.674 1.00 93.81 82 GLU A N 1
ATOM 610 C CA . GLU A 1 82 ? -8.399 -2.149 14.151 1.00 93.81 82 GLU A CA 1
ATOM 611 C C . GLU A 1 82 ? -8.790 -0.893 14.917 1.00 93.81 82 GLU A C 1
ATOM 613 O O . GLU A 1 82 ? -8.141 -0.518 15.893 1.00 93.81 82 GLU A O 1
ATOM 618 N N . GLN A 1 83 ? -9.872 -0.260 14.481 1.00 92.50 83 GLN A N 1
ATOM 619 C CA . GLN A 1 83 ? -10.469 0.845 15.196 1.00 92.50 83 GLN A CA 1
ATOM 620 C C . GLN A 1 83 ? -11.673 0.375 16.002 1.00 92.50 83 GLN A C 1
ATOM 622 O O . GLN A 1 83 ? -12.698 -0.030 15.449 1.00 92.50 83 GLN A O 1
ATOM 627 N N . GLN A 1 84 ? -11.555 0.486 17.322 1.00 92.56 84 GLN A N 1
ATOM 628 C CA . GLN A 1 84 ? -12.589 0.060 18.265 1.00 92.56 84 GLN A CA 1
ATOM 629 C C . GLN A 1 84 ? -13.451 1.219 18.773 1.00 92.56 84 GLN A C 1
ATOM 631 O O . GLN A 1 84 ? -14.586 0.996 19.210 1.00 92.56 84 GLN A O 1
ATOM 636 N N . ASP A 1 85 ? -12.939 2.446 18.691 1.00 92.50 85 ASP A N 1
ATOM 637 C CA . ASP A 1 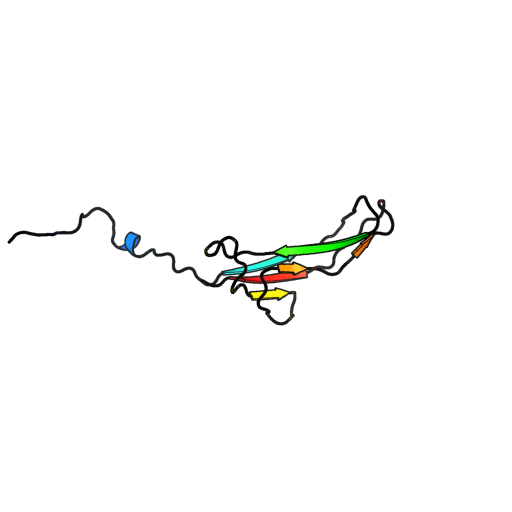85 ? -13.613 3.676 1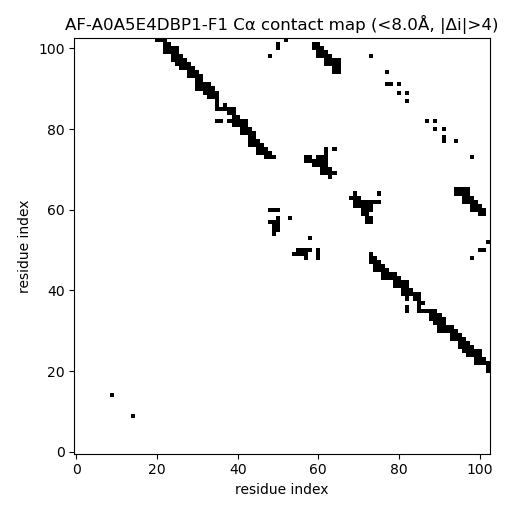9.095 1.00 92.50 85 ASP A CA 1
ATOM 638 C C . ASP A 1 85 ? -13.381 4.777 18.041 1.00 92.50 85 ASP A C 1
ATOM 640 O O . ASP A 1 85 ? -12.226 5.081 17.750 1.00 92.50 85 ASP A O 1
ATOM 644 N N . PRO A 1 86 ? -14.435 5.392 17.466 1.0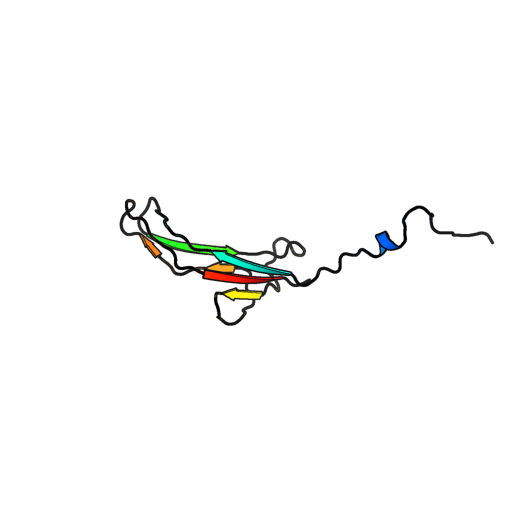0 87.50 86 PRO A N 1
ATOM 645 C CA . PRO A 1 86 ? -14.299 6.523 16.541 1.00 87.50 86 PRO A CA 1
ATOM 646 C C . PRO A 1 86 ? -13.584 7.752 17.125 1.00 87.50 86 PRO A C 1
ATOM 648 O O . PRO A 1 86 ? -13.148 8.618 16.372 1.00 87.50 86 PRO A O 1
ATOM 651 N N . GLY A 1 87 ? -13.473 7.857 18.455 1.00 87.19 87 GLY A N 1
ATOM 652 C CA . GLY A 1 87 ? -12.682 8.897 19.123 1.00 87.19 87 GLY A CA 1
ATOM 653 C C . GLY A 1 87 ? -11.181 8.591 19.226 1.00 87.19 87 GLY A C 1
ATOM 654 O O . GLY A 1 87 ? -10.405 9.461 19.626 1.00 87.19 87 GLY A O 1
ATOM 655 N N . GLN A 1 88 ? -10.758 7.372 18.886 1.00 89.62 88 GLN A N 1
ATOM 656 C CA . GLN A 1 88 ? -9.371 6.932 18.981 1.00 89.62 88 GLN A CA 1
ATOM 657 C C . GLN A 1 88 ? -8.556 7.410 17.776 1.00 89.62 88 GLN A C 1
ATOM 659 O O . GLN A 1 88 ? -8.987 7.318 16.631 1.00 89.62 88 GLN A O 1
ATOM 664 N N . SER A 1 89 ? -7.333 7.871 18.033 1.00 91.19 89 SER A N 1
ATOM 665 C CA . SER A 1 89 ? -6.319 8.043 16.992 1.00 91.19 89 SER A CA 1
ATOM 666 C C . SER A 1 89 ? -5.400 6.827 16.961 1.00 91.19 89 SER A C 1
ATOM 668 O O . SER A 1 89 ? -4.932 6.363 18.002 1.00 91.19 89 SER A O 1
ATOM 670 N N . LEU A 1 90 ? -5.148 6.320 15.762 1.00 91.12 90 LEU A N 1
ATOM 671 C CA . LEU A 1 90 ? -4.288 5.180 15.486 1.00 91.12 90 LEU A CA 1
ATOM 672 C C . LEU A 1 90 ? -3.048 5.634 14.720 1.00 91.12 90 LEU A C 1
ATOM 674 O O . LEU A 1 90 ? -3.055 6.663 14.042 1.00 91.12 90 LEU A O 1
ATOM 678 N N . THR A 1 91 ? -1.990 4.840 14.809 1.00 91.75 91 THR A N 1
ATOM 679 C CA . THR A 1 91 ? -0.776 5.018 14.015 1.00 91.75 91 THR A CA 1
ATOM 680 C C . THR A 1 91 ? -0.608 3.839 13.070 1.00 91.75 91 THR A C 1
ATOM 682 O O . THR A 1 91 ? -1.026 2.720 13.376 1.00 91.75 91 THR A O 1
ATOM 685 N N . LEU A 1 92 ? -0.005 4.089 11.910 1.00 88.12 92 LEU A N 1
ATOM 686 C CA . LEU A 1 92 ? 0.473 3.025 11.031 1.00 88.12 92 LEU A CA 1
ATOM 687 C C . LEU A 1 92 ? 1.994 3.093 10.999 1.00 88.12 92 LEU A C 1
ATOM 689 O O . LEU A 1 92 ? 2.533 4.185 10.773 1.00 88.12 92 LEU A O 1
ATOM 693 N N . PRO A 1 93 ? 2.679 1.959 11.225 1.00 87.19 93 PRO A N 1
ATOM 694 C CA . PRO A 1 93 ? 4.128 1.932 11.237 1.00 87.19 93 PRO A CA 1
ATOM 695 C C . PRO A 1 93 ? 4.676 2.390 9.888 1.00 87.19 93 PRO A C 1
ATOM 697 O O . PRO A 1 93 ? 4.031 2.245 8.841 1.00 87.19 93 PRO A O 1
ATOM 700 N N . ARG A 1 94 ? 5.887 2.945 9.931 1.00 90.00 94 ARG A N 1
ATOM 701 C CA . ARG A 1 94 ? 6.631 3.325 8.735 1.00 90.00 94 ARG A CA 1
ATOM 702 C C . ARG A 1 94 ? 6.752 2.126 7.807 1.00 90.00 94 ARG A C 1
ATOM 704 O O . ARG A 1 94 ? 7.209 1.066 8.225 1.00 90.00 94 ARG A O 1
ATOM 711 N N . ASN A 1 95 ? 6.357 2.324 6.559 1.00 89.75 95 ASN A N 1
ATOM 712 C CA . ASN A 1 95 ? 6.519 1.337 5.510 1.00 89.75 95 ASN A CA 1
ATOM 713 C C . ASN A 1 95 ? 7.155 1.992 4.286 1.00 89.75 95 ASN A C 1
ATOM 715 O O . ASN A 1 95 ? 6.763 3.088 3.869 1.00 89.75 95 ASN A O 1
ATOM 719 N N . LYS A 1 96 ? 8.130 1.295 3.713 1.00 91.81 96 LYS A N 1
ATOM 720 C CA . LYS A 1 96 ? 8.826 1.682 2.492 1.00 91.81 96 LYS A CA 1
ATOM 721 C C . LYS A 1 96 ? 8.310 0.847 1.324 1.00 91.81 96 LYS A C 1
ATOM 723 O O . LYS A 1 96 ? 8.201 -0.368 1.439 1.00 91.81 96 LYS A O 1
ATOM 728 N N . PHE A 1 97 ? 7.998 1.480 0.203 1.00 90.94 97 PHE A N 1
ATOM 729 C CA . PHE A 1 97 ? 7.484 0.842 -1.005 1.00 90.94 97 PHE A CA 1
ATOM 730 C C . PHE A 1 97 ? 8.370 1.239 -2.170 1.00 90.94 97 PHE A C 1
ATOM 732 O O . PHE A 1 97 ? 8.478 2.417 -2.507 1.00 90.94 97 PHE A O 1
ATOM 739 N N . ILE A 1 98 ? 8.988 0.247 -2.792 1.00 91.75 98 ILE A N 1
ATOM 740 C CA . ILE A 1 98 ? 9.865 0.440 -3.936 1.00 91.75 98 ILE A CA 1
ATOM 741 C C . ILE A 1 98 ? 9.174 -0.192 -5.137 1.00 91.75 98 ILE A C 1
ATOM 743 O O . ILE A 1 98 ? 9.053 -1.414 -5.211 1.00 91.75 98 ILE A O 1
ATOM 747 N N . PHE A 1 99 ? 8.702 0.641 -6.063 1.00 89.88 99 PHE A N 1
ATOM 748 C CA . PHE A 1 99 ? 8.141 0.187 -7.332 1.00 89.88 99 PHE A CA 1
ATOM 749 C C . PHE A 1 99 ? 9.186 0.322 -8.430 1.00 89.88 99 PHE A C 1
ATOM 751 O O . PHE A 1 99 ? 9.687 1.419 -8.668 1.00 89.88 99 PHE A O 1
ATOM 758 N N . THR A 1 100 ? 9.459 -0.757 -9.146 1.00 89.38 100 THR A N 1
ATOM 759 C CA . THR A 1 100 ? 10.289 -0.744 -10.351 1.00 89.38 100 THR A CA 1
ATOM 760 C C . THR A 1 100 ? 9.376 -0.887 -11.557 1.00 89.38 100 THR A C 1
ATOM 762 O O . THR A 1 100 ? 8.675 -1.892 -11.707 1.00 89.38 100 THR A O 1
ATOM 765 N N . LEU A 1 101 ? 9.348 0.148 -12.398 1.00 85.44 101 LEU A N 1
ATOM 766 C CA . LEU A 1 101 ? 8.470 0.213 -13.557 1.00 85.44 101 LEU A CA 1
ATOM 767 C C . LEU A 1 101 ? 9.237 -0.180 -14.828 1.00 85.44 101 LEU A C 1
ATOM 769 O O . LEU A 1 101 ? 10.257 0.450 -15.136 1.00 85.44 101 LEU A O 1
ATOM 773 N N . PRO A 1 102 ? 8.749 -1.183 -15.581 1.00 75.81 102 PRO A N 1
ATOM 774 C CA . PRO A 1 102 ? 9.373 -1.617 -16.821 1.00 75.81 102 PRO A CA 1
ATOM 775 C C . PRO A 1 102 ? 9.151 -0.592 -17.943 1.00 75.81 102 PRO A C 1
ATOM 777 O O . PRO A 1 102 ? 8.308 0.303 -17.849 1.00 75.81 102 PRO A O 1
ATOM 780 N N . LYS A 1 103 ? 9.924 -0.738 -19.020 1.00 72.00 103 LYS A N 1
ATOM 781 C CA . LYS A 1 103 ? 9.818 0.093 -20.229 1.00 72.00 103 LYS A CA 1
ATOM 782 C C . LYS A 1 103 ? 8.595 -0.233 -21.071 1.00 72.00 103 LYS A C 1
ATOM 784 O O . LYS A 1 103 ? 8.206 -1.420 -21.097 1.00 72.00 103 LYS A O 1
#

Mean predicted aligned error: 12.1 Å

Secondary structure (DSSP, 8-state):
-------S-S-HHHHT-------EEEEEEEEEEEE--SSSEEE--EEE---GGGTT--TT-EEEETTS--EE-SEEE-PPEEES-TT--EEEEEEEEEEEE--